Protein AF-A0A969MTX3-F1 (afdb_monomer)

pLDDT: mean 80.76, std 17.51, range [43.47, 98.0]

Solvent-accessible surface area (backbone atoms only — not comparable to full-atom values): 7341 Å² total; per-residue (Å²): 112,72,71,59,55,54,51,53,50,50,50,53,50,49,51,52,52,53,56,56,45,57,65,68,66,58,74,77,79,80,61,97,58,46,64,73,70,50,73,42,80,50,70,53,80,47,76,45,82,46,75,55,91,80,91,77,83,78,83,63,100,61,87,81,85,81,70,52,63,47,81,48,68,52,34,36,43,29,44,38,29,48,30,56,34,85,86,45,43,30,43,33,41,40,37,30,34,43,72,68,62,93,77,74,48,62,80,45,77,52,75,50,78,43,74,64,91,79,132

Radius of gyration: 25.97 Å; Cα contacts (8 Å, |Δi|>4): 157; chains: 1; bounding box: 61×59×61 Å

Foldseek 3Di:
DVVVVVVVVVVVVVVVVVVVVVVVPPPDPPDPKFDDKDKDKDKDKDKDKDADDDDDDPPDPDDDDDDRIDMDMWMKIWTKIWTQIPQRKIKIWIWMATPDDDPDGTPDTDIDIDHHDDD

Nearest PDB structures (foldseek):
  5xll-assembly1_A  TM=4.479E-01  e=7.463E+00  Mycobacterium tuberculosis H37Rv
  6vqv-assembly1_F  TM=2.262E-01  e=9.923E+00  Pseudomonas aeruginosa

Secondary structure (DSSP, 8-state):
-HHHHHHHHHHHHHHHHHHHHHHHTS-----S-----EEEEEEEEEEEEEE--------SSS-----SEEEEEEEEEEEEEEEE-TTS-EEEEEEEEETT-SS--EEEEEEEEEPPPP-

Sequence (119 aa):
MKKILYATTALATAALVAGAAGDAAAQEYKSEAAERINLGISGYFQQWAVGVAQDIKDTGPETIKTNPIDNKQNSEICFIGSTTLDNGLTVGINVQVEANTSSDQIDESFLFLQGPSFW

Structure (mmCIF, N/CA/C/O backbone):
data_AF-A0A969MTX3-F1
#
_entry.id   AF-A0A969MTX3-F1
#
loop_
_atom_site.group_PDB
_atom_site.id
_atom_site.type_symbol
_atom_site.label_atom_id
_atom_site.label_alt_id
_atom_site.label_comp_id
_atom_site.label_asym_id
_atom_site.label_entity_id
_atom_site.label_seq_id
_atom_site.pdbx_PDB_ins_code
_atom_site.Cartn_x
_atom_site.Cartn_y
_atom_site.Cartn_z
_atom_site.occupancy
_atom_site.B_iso_or_equiv
_atom_site.auth_seq_id
_atom_site.auth_comp_id
_atom_site.auth_asym_id
_atom_site.auth_atom_id
_atom_site.pdbx_PDB_model_num
ATOM 1 N N . MET A 1 1 ? 13.442 -43.311 4.621 1.00 51.22 1 MET A N 1
ATOM 2 C CA . MET A 1 1 ? 12.688 -42.205 3.982 1.00 51.22 1 MET A CA 1
ATOM 3 C C . MET A 1 1 ? 11.276 -42.021 4.545 1.00 51.22 1 MET A C 1
ATOM 5 O O . MET A 1 1 ? 10.957 -40.908 4.926 1.00 51.22 1 MET A O 1
ATOM 9 N N . LYS A 1 2 ? 10.456 -43.074 4.715 1.00 46.28 2 LYS A N 1
ATOM 10 C CA . LYS A 1 2 ? 9.088 -42.948 5.281 1.00 46.28 2 LYS A CA 1
ATOM 11 C C . LYS A 1 2 ? 9.034 -42.289 6.675 1.00 46.28 2 LYS A C 1
ATOM 13 O O . LYS A 1 2 ? 8.159 -41.481 6.933 1.00 46.28 2 LYS A O 1
ATOM 18 N N . LYS A 1 3 ? 10.010 -42.576 7.548 1.00 50.78 3 LYS A N 1
ATOM 19 C CA . LYS A 1 3 ? 10.084 -42.015 8.915 1.00 50.78 3 LYS A CA 1
ATOM 20 C C . LYS A 1 3 ? 10.324 -40.497 8.952 1.00 50.78 3 LYS A C 1
ATOM 22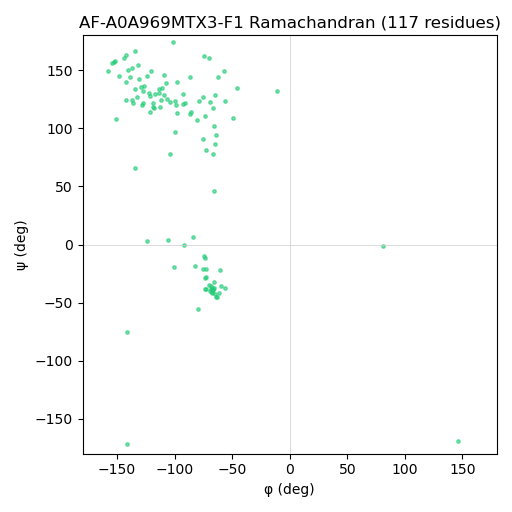 O O . LYS A 1 3 ? 9.814 -39.834 9.841 1.00 50.78 3 LYS A O 1
ATOM 27 N N . ILE A 1 4 ? 11.056 -39.960 7.973 1.00 65.25 4 ILE A N 1
ATOM 28 C CA . ILE A 1 4 ? 11.328 -38.517 7.862 1.00 65.25 4 ILE A CA 1
ATOM 29 C C . ILE A 1 4 ? 10.072 -37.780 7.387 1.00 65.25 4 ILE A C 1
ATOM 31 O O . ILE A 1 4 ? 9.753 -36.727 7.918 1.00 65.25 4 ILE A O 1
ATOM 35 N N . LEU A 1 5 ? 9.311 -38.382 6.466 1.00 54.66 5 LEU A N 1
ATOM 36 C CA . LEU A 1 5 ? 8.065 -37.804 5.958 1.0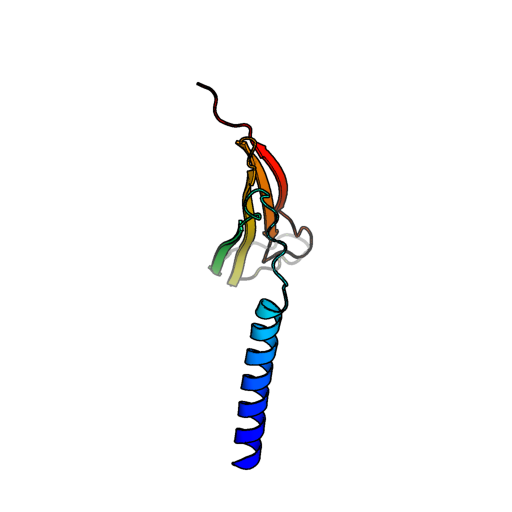0 54.66 5 LEU A CA 1
ATOM 37 C C . LEU A 1 5 ? 6.968 -37.711 7.037 1.00 54.66 5 LEU A C 1
ATOM 39 O O . LEU A 1 5 ? 6.231 -36.730 7.095 1.00 54.66 5 LEU A O 1
ATOM 43 N N . TYR A 1 6 ? 6.873 -38.708 7.925 1.00 66.62 6 TYR A N 1
ATOM 44 C CA . TYR A 1 6 ? 5.930 -38.651 9.049 1.00 66.62 6 TYR A CA 1
ATOM 45 C C . TYR A 1 6 ? 6.342 -37.620 10.106 1.00 66.62 6 TYR A C 1
ATOM 47 O O . TYR A 1 6 ? 5.475 -36.957 10.666 1.00 66.62 6 TYR A O 1
ATOM 55 N N . ALA A 1 7 ? 7.646 -37.441 10.341 1.00 66.31 7 ALA A N 1
ATOM 56 C CA . ALA A 1 7 ? 8.149 -36.445 11.284 1.00 66.31 7 ALA A CA 1
ATOM 57 C C . ALA A 1 7 ? 7.894 -35.006 10.803 1.00 66.31 7 ALA A C 1
ATOM 59 O O . ALA A 1 7 ? 7.471 -34.169 11.596 1.00 66.31 7 ALA A O 1
ATOM 60 N N . THR A 1 8 ? 8.081 -34.720 9.509 1.00 65.88 8 THR A N 1
ATOM 61 C CA . THR A 1 8 ? 7.802 -33.386 8.948 1.00 65.88 8 THR A CA 1
ATOM 62 C C . THR A 1 8 ? 6.310 -33.071 8.920 1.00 65.88 8 THR A C 1
ATOM 64 O O . THR A 1 8 ? 5.920 -31.959 9.265 1.00 65.88 8 THR A O 1
ATOM 67 N N . THR A 1 9 ? 5.469 -34.055 8.586 1.00 68.62 9 THR A N 1
ATOM 68 C CA . THR A 1 9 ? 4.007 -33.884 8.608 1.00 68.62 9 THR A CA 1
ATOM 69 C C . THR A 1 9 ? 3.509 -33.628 10.029 1.00 68.62 9 THR A C 1
ATOM 71 O O . THR A 1 9 ? 2.748 -32.690 10.239 1.00 68.62 9 THR A O 1
ATOM 74 N N . ALA A 1 10 ? 3.997 -34.393 11.014 1.00 66.50 10 ALA A N 1
ATOM 75 C CA . ALA A 1 10 ? 3.633 -34.217 12.419 1.00 66.50 10 ALA A CA 1
ATOM 76 C C . ALA A 1 10 ? 4.035 -32.835 12.956 1.00 66.50 10 ALA A C 1
ATOM 78 O O . ALA A 1 10 ? 3.241 -32.197 13.648 1.00 66.50 10 ALA A O 1
ATOM 79 N N . LEU A 1 11 ? 5.229 -32.350 12.601 1.00 66.38 11 LEU A N 1
ATOM 80 C CA . LEU A 1 11 ? 5.716 -31.036 13.020 1.00 66.38 11 LEU A CA 1
ATOM 81 C C . LEU A 1 11 ? 4.920 -29.893 12.372 1.00 66.38 11 LEU A C 1
ATOM 83 O O . LEU A 1 11 ? 4.594 -28.924 13.052 1.00 66.38 11 LEU A O 1
ATOM 87 N N . ALA A 1 12 ? 4.539 -30.032 11.098 1.00 65.50 12 ALA A N 1
ATOM 88 C CA . ALA A 1 12 ? 3.683 -29.066 10.410 1.00 65.50 12 ALA A CA 1
ATOM 89 C C . ALA A 1 12 ? 2.278 -28.999 11.035 1.00 65.50 12 ALA A C 1
ATOM 91 O O . ALA A 1 12 ? 1.771 -27.907 11.282 1.00 65.50 12 ALA A O 1
ATOM 92 N N . THR A 1 13 ? 1.672 -30.142 11.377 1.00 60.81 13 THR A N 1
ATOM 93 C CA . THR A 1 13 ? 0.390 -30.162 12.106 1.00 60.81 13 THR A CA 1
ATOM 94 C C . THR A 1 13 ? 0.509 -29.635 13.531 1.00 60.81 13 THR A C 1
ATOM 96 O O . THR A 1 13 ? -0.388 -28.935 13.984 1.00 60.81 13 THR A O 1
ATOM 99 N N . ALA A 1 14 ? 1.607 -29.913 14.239 1.00 59.16 14 ALA A N 1
ATOM 100 C CA . ALA A 1 14 ? 1.828 -29.381 15.581 1.00 59.16 14 ALA A CA 1
ATOM 101 C C . ALA A 1 14 ? 2.011 -27.855 15.562 1.00 59.16 14 ALA A C 1
ATOM 103 O O . ALA A 1 14 ? 1.470 -27.174 16.425 1.00 59.16 14 ALA A O 1
ATOM 104 N N . ALA A 1 15 ? 2.701 -27.314 14.552 1.00 59.28 15 ALA A N 1
ATOM 105 C CA . ALA A 1 15 ? 2.825 -25.873 14.344 1.00 59.28 15 ALA A CA 1
ATOM 106 C C . ALA A 1 15 ? 1.480 -25.222 13.979 1.00 59.28 15 ALA A C 1
ATOM 108 O O . ALA A 1 15 ? 1.172 -24.149 14.488 1.00 59.28 15 ALA A O 1
ATOM 109 N N . LEU A 1 16 ? 0.650 -25.885 13.166 1.00 58.09 16 LEU A N 1
ATOM 110 C CA . LEU A 1 16 ? -0.685 -25.393 12.812 1.00 58.09 16 LEU A CA 1
ATOM 111 C C . LEU A 1 16 ? -1.638 -25.395 14.020 1.00 58.09 16 LEU A C 1
ATOM 113 O O . LEU A 1 16 ? -2.370 -24.435 14.230 1.00 58.09 16 LEU A O 1
ATOM 117 N N . VAL A 1 17 ? -1.597 -26.447 14.846 1.00 59.44 17 VAL A N 1
ATOM 118 C CA . VAL A 1 17 ? -2.425 -26.567 16.058 1.00 59.44 17 VAL A CA 1
ATOM 119 C C . VAL A 1 17 ? -1.934 -25.637 17.166 1.00 59.44 17 VAL A C 1
ATOM 121 O O . VAL A 1 17 ? -2.758 -25.043 17.846 1.00 59.44 17 VAL A O 1
ATOM 124 N N . ALA A 1 18 ? -0.622 -25.453 17.337 1.00 57.22 18 ALA A N 1
ATOM 125 C CA . ALA A 1 18 ? -0.081 -24.472 18.279 1.00 57.22 18 ALA A CA 1
ATOM 126 C C . ALA A 1 18 ? -0.353 -23.026 17.825 1.00 57.22 18 ALA A C 1
ATOM 128 O O . ALA A 1 18 ? -0.653 -22.179 18.662 1.00 57.22 18 ALA A O 1
ATOM 129 N N . GLY A 1 19 ? -0.315 -22.762 16.513 1.00 56.81 19 GLY A N 1
ATOM 130 C CA . GLY A 1 19 ? -0.730 -21.486 15.925 1.00 56.81 19 GLY A CA 1
ATOM 131 C C . GLY A 1 19 ? -2.217 -21.200 16.146 1.00 56.81 19 GLY A C 1
ATOM 132 O O . GLY A 1 19 ? -2.558 -20.122 16.612 1.00 56.81 19 GLY A O 1
ATOM 133 N N . ALA A 1 20 ? -3.087 -22.193 15.930 1.00 53.66 20 ALA A N 1
ATOM 134 C CA . ALA A 1 20 ? -4.529 -22.079 16.173 1.00 53.66 20 ALA A CA 1
ATOM 135 C C . ALA A 1 20 ? -4.905 -22.067 17.671 1.00 53.66 20 ALA A C 1
ATOM 137 O O . ALA A 1 20 ? -5.915 -21.490 18.062 1.00 53.66 20 ALA A O 1
ATOM 138 N N . ALA A 1 21 ? -4.101 -22.688 18.540 1.00 49.47 21 ALA A N 1
ATOM 139 C CA . ALA A 1 21 ? -4.275 -22.619 19.992 1.00 49.47 21 ALA A CA 1
ATOM 140 C C . ALA A 1 21 ? -3.812 -21.272 20.576 1.00 49.47 21 ALA A C 1
ATOM 142 O O . ALA A 1 21 ? -4.270 -20.895 21.655 1.00 49.47 21 ALA A O 1
ATOM 143 N N . GLY A 1 22 ? -2.960 -20.531 19.857 1.00 48.69 22 GLY A N 1
ATOM 144 C CA . GLY A 1 22 ? -2.650 -19.132 20.157 1.00 48.69 22 GLY A CA 1
ATOM 145 C C . GLY A 1 22 ? -3.892 -18.238 20.104 1.00 48.69 22 GLY A C 1
ATOM 146 O O . GLY A 1 22 ? -4.049 -17.376 20.966 1.00 48.69 22 GLY A O 1
ATOM 147 N N . ASP A 1 2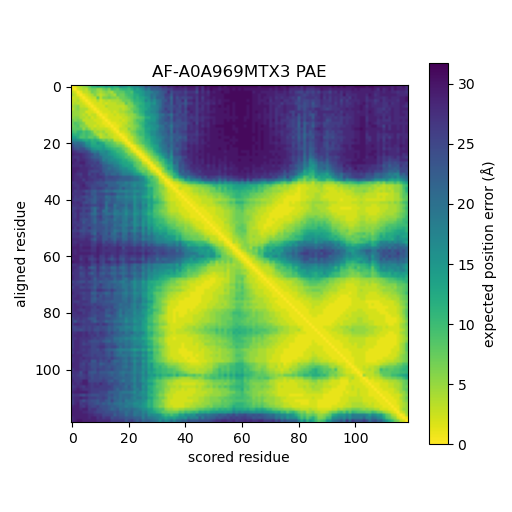3 ? -4.824 -18.523 19.189 1.00 48.19 23 ASP A N 1
ATOM 148 C CA . ASP A 1 23 ? -6.115 -17.828 19.103 1.00 48.19 23 ASP A CA 1
ATOM 149 C C . ASP A 1 23 ? -7.086 -18.243 20.225 1.00 48.19 23 ASP A C 1
ATOM 151 O O . ASP A 1 23 ? -7.906 -17.444 20.671 1.00 48.19 23 ASP A O 1
ATOM 155 N N . ALA A 1 24 ? -6.973 -19.474 20.740 1.00 45.91 24 ALA A N 1
ATOM 156 C CA . ALA A 1 24 ? -7.840 -19.996 21.803 1.00 45.91 24 ALA A CA 1
ATOM 157 C C . ALA A 1 24 ? -7.418 -19.576 23.228 1.00 45.91 24 ALA A C 1
ATOM 159 O O . ALA A 1 24 ? -8.224 -19.659 24.155 1.00 45.91 24 ALA A O 1
ATOM 160 N N . ALA A 1 25 ? -6.172 -19.128 23.423 1.00 48.22 25 ALA A N 1
ATOM 161 C CA . ALA A 1 25 ? -5.660 -18.660 24.717 1.00 48.22 25 ALA A CA 1
ATOM 162 C C . ALA A 1 25 ? -5.818 -17.142 24.935 1.00 48.22 25 ALA A C 1
ATOM 164 O O . ALA A 1 25 ? -5.470 -16.633 26.004 1.00 48.22 25 ALA A O 1
ATOM 165 N N . ALA A 1 26 ? -6.383 -16.415 23.966 1.00 48.88 26 ALA A N 1
ATOM 166 C CA . ALA A 1 26 ? -6.880 -15.064 24.181 1.00 48.88 26 ALA A CA 1
ATOM 167 C C . ALA A 1 26 ? -8.170 -15.148 25.007 1.00 48.88 26 ALA A C 1
ATOM 169 O O . ALA A 1 26 ? -9.279 -15.132 24.480 1.00 48.88 26 ALA A O 1
ATOM 170 N N . GLN A 1 27 ? -8.009 -15.284 26.323 1.00 43.47 27 GLN A N 1
ATOM 171 C CA . GLN A 1 27 ? -9.087 -15.168 27.291 1.00 43.47 27 GLN A CA 1
ATOM 172 C C . GLN A 1 27 ? -9.854 -13.873 26.995 1.00 43.47 27 GLN A C 1
ATOM 174 O O . GLN A 1 27 ? -9.329 -12.767 27.132 1.00 43.47 27 GLN A O 1
ATOM 179 N N . GLU A 1 28 ? -11.069 -14.045 26.484 1.00 51.00 28 GLU A N 1
ATOM 180 C CA . GLU A 1 28 ? -11.924 -12.990 25.969 1.00 51.00 28 GLU A CA 1
ATOM 181 C C . GLU A 1 28 ? -12.284 -12.036 27.115 1.00 51.00 28 GLU A C 1
ATOM 183 O O . GLU A 1 28 ? -13.230 -12.258 27.868 1.00 51.00 28 GLU A O 1
ATOM 188 N N . TYR A 1 29 ? -11.522 -10.952 27.276 1.00 45.59 29 TYR A N 1
ATOM 189 C CA . TYR A 1 29 ? -12.038 -9.755 27.926 1.00 45.59 29 TYR A CA 1
ATOM 190 C C . TYR A 1 29 ? -13.150 -9.224 27.018 1.00 45.59 29 TYR A C 1
ATOM 192 O O . TYR A 1 29 ? -12.905 -8.394 26.139 1.00 45.59 29 TYR A O 1
ATOM 200 N N . LYS A 1 30 ? -14.373 -9.737 27.203 1.00 44.47 30 LYS A N 1
ATOM 201 C CA . LYS A 1 30 ? -15.601 -9.096 26.728 1.00 44.47 30 LYS A CA 1
ATOM 202 C C . LYS A 1 30 ? -15.776 -7.808 27.517 1.00 44.47 30 LYS A C 1
ATOM 204 O O . LYS A 1 30 ? -16.517 -7.738 28.491 1.00 44.47 30 LYS A O 1
ATOM 209 N N . SER A 1 31 ? -15.013 -6.798 27.131 1.00 46.09 31 SER A N 1
ATOM 210 C CA . SER A 1 31 ? -15.444 -5.433 27.342 1.00 46.09 31 SER A CA 1
ATOM 211 C C . SER A 1 31 ? -16.682 -5.243 26.472 1.00 46.09 31 SER A C 1
ATOM 213 O O . SER A 1 31 ? -16.615 -5.515 25.276 1.00 46.09 31 SER A O 1
ATOM 215 N N . GLU A 1 32 ? -17.775 -4.742 27.043 1.00 52.84 32 GLU A N 1
ATOM 216 C CA . GLU A 1 32 ? -18.876 -4.078 26.319 1.00 52.84 32 GLU A CA 1
ATOM 217 C C . GLU A 1 32 ? -18.353 -2.760 25.705 1.00 52.84 32 GLU A C 1
ATOM 219 O O . GLU A 1 32 ? -18.896 -1.686 25.929 1.00 52.84 32 GLU A O 1
ATOM 224 N N . ALA A 1 33 ? -17.184 -2.811 25.069 1.00 58.00 33 ALA A N 1
ATOM 225 C CA . ALA A 1 33 ? -16.621 -1.713 24.316 1.00 58.00 33 ALA A CA 1
ATOM 226 C C . ALA A 1 33 ? -16.955 -1.971 22.858 1.00 58.00 33 ALA A C 1
ATOM 228 O O . ALA A 1 33 ? -16.854 -3.114 22.404 1.00 58.00 33 ALA A O 1
ATOM 229 N N . ALA A 1 34 ? -17.306 -0.892 22.170 1.00 63.44 34 ALA A N 1
ATOM 230 C CA . ALA A 1 34 ? -17.222 -0.708 20.735 1.00 63.44 34 ALA A CA 1
ATOM 231 C C . ALA A 1 34 ? -16.421 -1.789 19.999 1.00 63.44 34 ALA A C 1
ATOM 233 O O . ALA A 1 34 ? -15.285 -2.111 20.372 1.00 63.44 34 ALA A O 1
ATOM 234 N N . GLU A 1 35 ? -17.007 -2.295 18.916 1.00 78.88 35 GLU A N 1
ATOM 235 C CA . GLU A 1 35 ? -16.391 -3.297 18.054 1.00 78.88 35 GLU A CA 1
ATOM 236 C C . GLU A 1 35 ? -14.930 -2.930 17.750 1.00 78.88 35 GLU A C 1
ATOM 238 O O . GLU A 1 35 ? -14.594 -1.771 17.482 1.00 78.88 35 GLU A O 1
ATOM 243 N N . ARG A 1 36 ? -14.023 -3.910 17.842 1.00 84.56 36 ARG A N 1
ATOM 244 C CA . ARG A 1 36 ? -12.604 -3.678 17.541 1.00 84.56 36 ARG A CA 1
ATOM 245 C C . ARG A 1 36 ? -12.472 -3.143 16.117 1.00 84.56 36 ARG A C 1
ATOM 247 O O . ARG A 1 36 ? -13.246 -3.518 15.242 1.00 84.56 36 ARG A O 1
ATOM 254 N N . ILE A 1 37 ? -11.459 -2.310 15.871 1.00 88.69 37 ILE A N 1
ATOM 255 C CA . ILE A 1 37 ? -11.174 -1.857 14.508 1.00 88.69 37 ILE A CA 1
ATOM 256 C C . ILE A 1 37 ? -10.960 -3.060 13.589 1.00 88.69 37 ILE A C 1
ATOM 258 O O . ILE A 1 37 ? -10.107 -3.910 13.850 1.00 88.69 37 ILE A O 1
ATOM 262 N N . ASN A 1 38 ? -11.756 -3.132 12.524 1.00 89.81 38 ASN A N 1
ATOM 263 C CA . ASN A 1 38 ? -11.545 -4.105 11.469 1.00 89.81 38 ASN A CA 1
ATOM 264 C C . ASN A 1 38 ? -10.544 -3.507 10.479 1.00 89.81 38 ASN A C 1
ATOM 266 O O . ASN A 1 38 ? -10.822 -2.477 9.861 1.00 89.81 38 ASN A O 1
ATOM 270 N N . LEU A 1 39 ? -9.361 -4.114 10.393 1.00 94.44 39 LEU A N 1
ATOM 271 C CA . LEU A 1 39 ? -8.298 -3.682 9.496 1.00 94.44 39 LEU A CA 1
ATOM 272 C C . LEU A 1 39 ? -8.329 -4.530 8.224 1.00 94.44 39 LEU A C 1
ATOM 274 O O . LEU A 1 39 ? -8.036 -5.726 8.254 1.00 94.44 39 LEU A O 1
ATOM 278 N N . GLY A 1 40 ? -8.654 -3.893 7.106 1.00 95.00 40 GLY A N 1
ATOM 279 C CA . GLY A 1 40 ? -8.538 -4.470 5.778 1.00 95.00 40 GLY A CA 1
ATOM 280 C C . GLY A 1 40 ? -7.138 -4.272 5.203 1.00 95.00 40 GLY A C 1
ATOM 281 O O . GLY A 1 40 ? -6.511 -3.230 5.394 1.00 95.00 40 GLY A O 1
ATOM 282 N N . ILE A 1 41 ? -6.675 -5.275 4.459 1.00 96.81 41 ILE A N 1
ATOM 283 C CA . ILE A 1 41 ? -5.494 -5.176 3.599 1.00 96.81 41 ILE A CA 1
ATOM 284 C C . ILE A 1 41 ? -5.993 -5.125 2.155 1.00 96.81 41 ILE A C 1
ATOM 286 O O . ILE A 1 41 ? -6.745 -6.000 1.722 1.00 96.81 41 ILE A O 1
ATOM 290 N N . SER A 1 42 ? -5.591 -4.095 1.421 1.00 94.88 42 SER A N 1
ATOM 291 C CA . SER A 1 42 ? -5.926 -3.887 0.009 1.00 94.88 42 SER A CA 1
ATOM 292 C C . SER A 1 42 ? -4.722 -3.308 -0.740 1.00 94.88 42 SER A C 1
ATOM 294 O O . SER A 1 42 ? -3.621 -3.298 -0.195 1.00 94.88 42 SER A O 1
ATOM 296 N N . GLY A 1 43 ? -4.897 -2.891 -1.993 1.00 95.88 43 GLY A N 1
ATOM 297 C CA . GLY A 1 43 ? -3.823 -2.304 -2.790 1.00 95.88 43 GLY A CA 1
ATOM 298 C C . GLY A 1 43 ? -3.922 -2.636 -4.272 1.00 95.88 43 GLY A C 1
ATOM 299 O O . GLY A 1 43 ? -4.928 -3.182 -4.738 1.00 95.88 43 GLY A O 1
ATOM 300 N N . TYR A 1 44 ? -2.860 -2.329 -5.011 1.00 96.62 44 TYR A N 1
ATOM 301 C CA . TYR A 1 44 ? -2.746 -2.648 -6.432 1.00 96.62 44 TYR A CA 1
ATOM 302 C C . TYR A 1 44 ? -1.320 -3.031 -6.822 1.00 96.62 44 TYR A C 1
ATOM 304 O O . TYR A 1 44 ? -0.344 -2.709 -6.150 1.00 96.62 44 TYR A O 1
ATOM 312 N N . PHE A 1 45 ? -1.209 -3.711 -7.960 1.00 96.69 45 PHE A N 1
ATOM 313 C CA . PHE A 1 45 ? 0.058 -3.992 -8.616 1.00 96.69 45 PHE A CA 1
ATOM 314 C C . PHE A 1 45 ? -0.102 -3.769 -10.114 1.00 96.69 45 PHE A C 1
ATOM 316 O O . PHE A 1 45 ? -0.975 -4.364 -10.753 1.00 96.69 45 PHE A O 1
ATOM 323 N N . GLN A 1 46 ? 0.742 -2.914 -10.676 1.00 96.44 46 GLN A N 1
ATOM 324 C CA . GLN A 1 46 ? 0.799 -2.641 -12.102 1.00 96.44 46 GLN A CA 1
ATOM 325 C C . GLN A 1 46 ? 2.226 -2.839 -12.599 1.00 96.44 46 GLN A C 1
ATOM 327 O O . GLN A 1 46 ? 3.187 -2.403 -11.969 1.00 96.44 46 GLN A O 1
ATOM 332 N N . GLN A 1 47 ? 2.357 -3.489 -13.752 1.00 96.06 47 GLN A N 1
ATOM 333 C CA . GLN A 1 47 ? 3.646 -3.760 -14.370 1.00 96.06 47 GLN A CA 1
ATOM 334 C C . GLN A 1 47 ? 3.557 -3.617 -15.886 1.00 96.06 47 GLN A C 1
ATOM 336 O O . GLN A 1 47 ? 2.602 -4.080 -16.513 1.00 96.06 47 GLN A O 1
ATOM 341 N N . TRP A 1 48 ? 4.591 -3.024 -16.476 1.00 96.06 48 TRP A N 1
ATOM 342 C CA . TRP A 1 48 ? 4.717 -2.828 -17.913 1.00 96.06 48 TRP A CA 1
ATOM 343 C C . TRP A 1 48 ? 6.113 -3.210 -18.389 1.00 96.06 48 TRP A C 1
ATOM 345 O O . TRP A 1 48 ? 7.122 -2.783 -17.830 1.00 96.06 48 TRP A O 1
ATOM 355 N N . ALA A 1 49 ? 6.164 -3.972 -19.477 1.00 95.62 49 ALA A N 1
ATOM 356 C CA . ALA A 1 49 ? 7.367 -4.110 -20.280 1.00 95.62 49 ALA A CA 1
ATOM 357 C C . ALA A 1 49 ? 7.331 -3.043 -21.377 1.00 95.62 49 ALA A C 1
ATOM 359 O O . ALA A 1 49 ? 6.385 -2.984 -22.164 1.00 95.62 49 ALA A O 1
ATOM 360 N N . VAL A 1 50 ? 8.349 -2.192 -21.415 1.00 94.62 50 VAL A N 1
ATOM 361 C CA . VAL A 1 50 ? 8.456 -1.086 -22.366 1.00 94.62 50 VAL A CA 1
ATOM 362 C C . VAL A 1 50 ? 9.561 -1.413 -23.356 1.00 94.62 50 VAL A C 1
ATOM 364 O O . VAL A 1 50 ? 10.669 -1.745 -22.950 1.00 94.62 50 VAL A O 1
ATOM 367 N N . GLY A 1 51 ? 9.261 -1.317 -24.649 1.00 93.62 51 GLY A N 1
ATOM 368 C CA . GLY A 1 51 ? 10.247 -1.414 -25.719 1.00 93.62 51 GLY A CA 1
ATOM 369 C C . GLY A 1 51 ? 10.325 -0.106 -26.492 1.00 93.62 51 GLY A C 1
ATOM 370 O O . GLY A 1 51 ? 9.290 0.417 -26.906 1.00 93.62 51 GLY A O 1
ATOM 371 N N . VAL A 1 52 ? 11.532 0.425 -26.689 1.00 89.25 52 VAL A N 1
ATOM 372 C CA . VAL A 1 52 ? 11.749 1.698 -27.390 1.00 89.25 52 VAL A CA 1
ATOM 373 C C . VAL A 1 52 ? 12.866 1.551 -28.418 1.00 89.25 52 VAL A C 1
ATOM 375 O O . VAL A 1 52 ? 13.984 1.158 -28.092 1.00 89.25 52 VAL A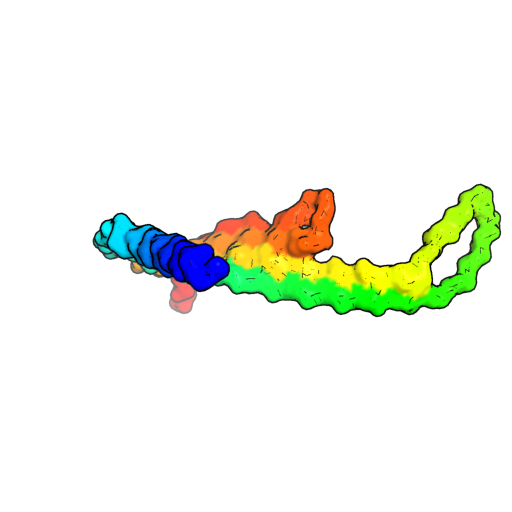 O 1
ATOM 378 N N . ALA A 1 53 ? 12.571 1.927 -29.662 1.00 89.19 53 ALA A N 1
ATOM 379 C CA . ALA A 1 53 ? 13.576 2.188 -30.684 1.00 89.19 53 ALA A CA 1
ATOM 380 C C . ALA A 1 53 ? 13.787 3.702 -30.765 1.00 89.19 53 ALA A C 1
ATOM 382 O O . ALA A 1 53 ? 12.840 4.448 -31.009 1.00 89.19 53 ALA A O 1
ATOM 383 N N . GLN A 1 54 ? 15.014 4.152 -30.522 1.00 84.00 54 GLN A N 1
ATOM 384 C CA . GLN A 1 54 ? 15.350 5.569 -30.438 1.00 84.00 54 GLN A CA 1
ATOM 385 C C . GLN A 1 54 ? 16.515 5.900 -31.368 1.00 84.00 54 GLN A C 1
ATOM 387 O O . GLN A 1 54 ? 17.523 5.198 -31.374 1.00 84.00 54 GLN A O 1
ATOM 392 N N . ASP A 1 55 ? 16.355 6.967 -32.149 1.00 85.12 55 ASP A N 1
ATOM 393 C CA . ASP A 1 55 ? 17.387 7.528 -33.025 1.00 85.12 55 ASP A CA 1
ATOM 394 C C . ASP A 1 55 ? 17.945 8.795 -32.366 1.00 85.12 55 ASP A C 1
ATOM 396 O O . ASP A 1 55 ? 17.525 9.919 -32.648 1.00 85.12 55 ASP A O 1
ATOM 400 N N . ILE A 1 56 ? 18.819 8.595 -31.376 1.00 80.88 56 ILE A N 1
ATOM 401 C CA . ILE A 1 56 ? 19.453 9.689 -30.639 1.00 80.88 56 ILE A CA 1
ATOM 402 C C . ILE A 1 56 ? 20.779 10.033 -31.310 1.00 80.88 56 ILE A C 1
ATOM 404 O O . ILE A 1 56 ? 21.686 9.205 -31.387 1.00 80.88 56 ILE A O 1
ATOM 408 N N . LYS A 1 57 ? 20.910 11.290 -31.746 1.00 77.62 57 LYS A N 1
ATOM 409 C CA . LYS A 1 57 ? 22.188 11.834 -32.207 1.00 77.62 57 LYS A CA 1
ATOM 410 C C . LYS A 1 57 ? 23.023 12.242 -31.003 1.00 77.62 57 LYS A C 1
ATOM 412 O O . LYS A 1 57 ? 22.742 13.247 -30.358 1.00 77.62 57 LYS A O 1
ATOM 417 N N . ASP A 1 58 ? 24.051 11.457 -30.726 1.00 78.12 58 ASP A N 1
ATOM 418 C CA . ASP A 1 58 ? 25.031 11.762 -29.694 1.00 78.12 58 ASP A CA 1
ATOM 419 C C . ASP A 1 58 ? 25.979 12.869 -30.187 1.00 78.12 58 ASP A C 1
ATOM 421 O O . ASP A 1 58 ? 26.948 12.618 -30.903 1.00 78.12 58 ASP A O 1
ATOM 425 N N . THR A 1 59 ? 25.620 14.128 -29.918 1.00 77.69 59 THR A N 1
ATOM 426 C CA . THR A 1 59 ? 26.375 15.314 -30.365 1.00 77.69 59 THR A CA 1
ATOM 427 C C . THR A 1 59 ? 27.164 15.990 -29.241 1.00 77.69 59 THR A C 1
ATOM 429 O O . THR A 1 59 ? 27.738 17.057 -29.461 1.00 77.69 59 THR A O 1
ATOM 432 N N . GLY A 1 60 ? 27.159 15.419 -28.034 1.00 79.69 60 GLY A N 1
ATOM 433 C CA . GLY A 1 60 ? 27.873 15.933 -26.864 1.00 79.69 60 GLY A CA 1
ATOM 434 C C . GLY A 1 60 ? 29.181 15.181 -26.586 1.00 79.69 60 GLY A C 1
ATOM 435 O O . GLY A 1 60 ? 29.481 14.190 -27.244 1.00 79.69 60 GLY A O 1
ATOM 436 N N . PRO A 1 61 ? 29.983 15.635 -25.606 1.00 76.88 61 PRO A N 1
ATOM 437 C CA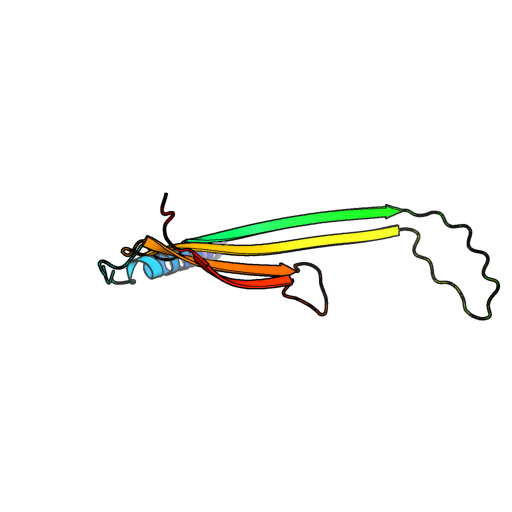 . PRO A 1 61 ? 31.181 14.913 -25.172 1.00 76.88 61 PRO A CA 1
ATOM 438 C C . PRO A 1 61 ? 30.872 13.655 -24.338 1.00 76.88 61 PRO A C 1
ATOM 440 O O . PRO A 1 61 ? 31.781 12.871 -24.077 1.00 76.88 61 PRO A O 1
ATOM 443 N N . GLU A 1 62 ? 29.624 13.462 -23.900 1.00 81.62 62 GLU A N 1
ATOM 444 C CA . GLU A 1 62 ? 29.201 12.326 -23.078 1.00 81.62 62 GLU A CA 1
ATOM 445 C C . GLU A 1 62 ? 28.287 11.378 -23.851 1.00 81.62 62 GLU A C 1
ATOM 447 O O . GLU A 1 62 ? 27.317 11.817 -24.458 1.00 81.62 62 GLU A O 1
ATOM 452 N N . THR A 1 63 ? 28.548 10.072 -23.747 1.00 79.94 63 THR A N 1
ATOM 453 C CA . THR A 1 63 ? 27.706 9.044 -24.363 1.00 79.94 63 THR A CA 1
ATOM 454 C C . THR A 1 63 ? 26.344 8.940 -23.688 1.00 79.94 63 THR A C 1
ATOM 456 O O . THR A 1 63 ? 26.249 8.605 -22.502 1.00 79.94 63 THR A O 1
ATOM 459 N N . ILE A 1 64 ? 25.275 9.112 -24.467 1.00 82.56 64 ILE A N 1
ATOM 460 C CA . ILE A 1 64 ? 23.904 8.885 -23.998 1.00 82.56 64 ILE A CA 1
ATOM 461 C C . ILE A 1 64 ? 23.657 7.376 -23.880 1.00 82.56 64 ILE A C 1
ATOM 463 O O . ILE A 1 64 ? 23.564 6.653 -24.873 1.00 82.56 64 ILE A O 1
ATOM 467 N N . LYS A 1 65 ? 23.529 6.885 -22.644 1.00 81.88 65 LYS A N 1
ATOM 468 C CA . LYS A 1 65 ? 23.146 5.494 -22.379 1.00 81.88 65 LYS A CA 1
ATOM 469 C C . LYS A 1 65 ? 21.643 5.335 -22.543 1.00 81.88 65 LYS A C 1
ATOM 471 O O . LYS A 1 65 ? 20.865 5.995 -21.862 1.00 81.88 65 LYS A O 1
ATOM 476 N N . THR A 1 66 ? 21.250 4.415 -23.410 1.00 84.25 66 THR A N 1
ATOM 477 C CA . THR A 1 66 ? 19.851 4.087 -23.664 1.00 84.25 66 THR A CA 1
ATOM 478 C C . THR A 1 66 ? 19.596 2.621 -23.350 1.00 84.25 66 THR A C 1
ATOM 480 O O . THR A 1 66 ? 20.498 1.792 -23.480 1.00 84.25 66 THR A O 1
ATOM 483 N N . ASN A 1 67 ? 18.378 2.298 -22.913 1.00 86.75 67 ASN A N 1
ATOM 484 C CA . ASN A 1 67 ? 17.959 0.917 -22.707 1.00 86.75 67 ASN A CA 1
ATOM 485 C C . ASN A 1 67 ? 16.777 0.623 -23.644 1.00 86.75 67 ASN A C 1
ATOM 487 O O . ASN A 1 67 ? 15.751 1.298 -23.536 1.00 86.75 67 ASN A O 1
ATOM 491 N N . PRO A 1 68 ? 16.906 -0.318 -24.598 1.00 88.81 68 PRO A N 1
ATOM 492 C CA . PRO A 1 68 ? 15.853 -0.588 -25.576 1.00 88.81 68 PRO A CA 1
ATOM 493 C C . PRO A 1 68 ? 14.653 -1.310 -24.963 1.00 88.81 68 PRO A C 1
ATOM 495 O O . PRO A 1 68 ? 13.567 -1.261 -25.534 1.00 88.81 68 PRO A O 1
ATOM 498 N N . ILE A 1 69 ? 14.848 -1.974 -23.821 1.00 93.00 69 ILE A N 1
ATOM 499 C CA . ILE A 1 69 ? 13.811 -2.655 -23.053 1.00 93.00 69 ILE A CA 1
ATOM 500 C C . ILE A 1 69 ? 13.901 -2.183 -21.606 1.00 93.00 69 ILE A C 1
ATOM 502 O O . ILE A 1 69 ? 14.993 -2.122 -21.041 1.00 93.00 69 ILE A O 1
ATOM 506 N N . ASP A 1 70 ? 12.757 -1.883 -21.008 1.00 92.62 70 ASP A N 1
ATOM 507 C CA . ASP A 1 70 ? 12.650 -1.493 -19.609 1.00 92.62 70 ASP A CA 1
ATOM 508 C C . ASP A 1 70 ? 11.462 -2.191 -18.937 1.00 92.62 70 ASP A C 1
ATOM 510 O O . ASP A 1 70 ? 10.473 -2.537 -19.591 1.00 92.62 70 ASP A O 1
ATOM 514 N N . ASN A 1 71 ? 11.557 -2.403 -17.628 1.00 92.94 71 ASN A N 1
ATOM 515 C CA . ASN A 1 71 ? 10.457 -2.900 -16.814 1.00 92.94 71 ASN A CA 1
ATOM 516 C C . ASN A 1 71 ? 10.033 -1.793 -15.854 1.00 92.94 71 ASN A C 1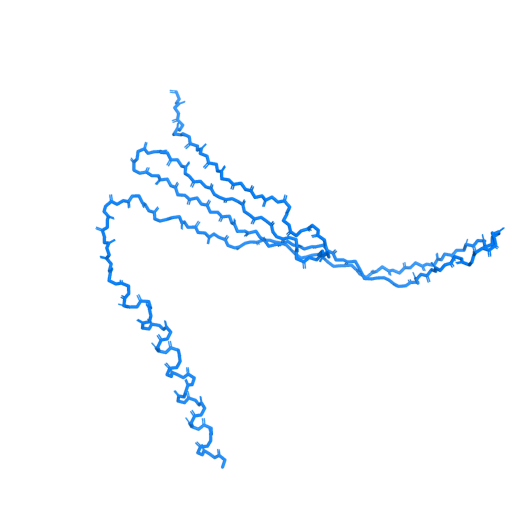
ATOM 518 O O . ASN A 1 71 ? 10.822 -1.327 -15.033 1.00 92.94 71 ASN A O 1
ATOM 522 N N . LYS A 1 72 ? 8.784 -1.354 -15.982 1.00 93.12 72 LYS A N 1
ATOM 523 C CA . LYS A 1 72 ? 8.181 -0.361 -15.099 1.00 93.12 72 LYS A CA 1
ATOM 524 C C . LYS A 1 72 ? 7.180 -1.054 -14.195 1.00 93.12 72 LYS A C 1
ATOM 526 O O . LYS A 1 72 ? 6.420 -1.900 -14.658 1.00 93.12 72 LYS A O 1
ATOM 531 N N . GLN A 1 73 ? 7.167 -0.667 -12.932 1.00 93.88 73 GLN A N 1
ATOM 532 C CA . GLN A 1 73 ? 6.245 -1.186 -11.937 1.00 93.88 73 GLN A CA 1
ATOM 533 C C . GLN A 1 73 ? 5.756 -0.039 -11.060 1.00 93.88 73 GLN A C 1
ATOM 535 O O . GLN A 1 73 ? 6.510 0.901 -10.802 1.00 93.88 73 GLN A O 1
ATOM 540 N N . ASN A 1 74 ? 4.491 -0.116 -10.666 1.00 93.81 74 ASN A N 1
ATOM 541 C CA . ASN A 1 74 ? 3.889 0.748 -9.666 1.00 93.81 74 ASN A CA 1
ATOM 542 C C . ASN A 1 74 ? 2.935 -0.102 -8.830 1.00 93.81 74 ASN A C 1
ATOM 544 O O . ASN A 1 74 ? 2.072 -0.791 -9.385 1.00 93.81 74 ASN A O 1
ATOM 548 N N . SER A 1 75 ? 3.110 -0.113 -7.518 1.00 95.81 75 SER A N 1
ATOM 549 C CA . SER A 1 75 ? 2.348 -1.008 -6.656 1.00 95.81 75 SER A CA 1
ATOM 550 C C . SER A 1 75 ? 2.295 -0.497 -5.237 1.00 95.81 75 SER A C 1
ATOM 552 O O . SER A 1 75 ? 3.285 0.043 -4.751 1.00 95.81 75 SER A O 1
ATOM 554 N N . GLU A 1 76 ? 1.206 -0.809 -4.553 1.00 97.12 76 GLU A N 1
ATOM 555 C CA . GLU A 1 76 ? 0.907 -0.268 -3.238 1.00 97.12 76 GLU A CA 1
ATOM 556 C C . GLU A 1 76 ? 0.136 -1.282 -2.394 1.00 97.12 76 GLU A C 1
ATOM 558 O O . GLU A 1 76 ? -0.672 -2.055 -2.920 1.00 97.12 76 GLU A O 1
ATOM 563 N N . ILE A 1 77 ? 0.403 -1.293 -1.087 1.00 97.50 77 ILE A N 1
ATOM 564 C CA . ILE A 1 77 ? -0.313 -2.091 -0.087 1.00 97.50 77 ILE A CA 1
ATOM 565 C C . ILE A 1 77 ? -0.946 -1.134 0.919 1.00 97.50 77 ILE A C 1
ATOM 567 O O . ILE A 1 77 ? -0.243 -0.391 1.599 1.00 97.50 77 ILE A O 1
ATOM 571 N N . CYS A 1 78 ? -2.263 -1.200 1.067 1.00 97.94 78 CYS A N 1
ATOM 572 C CA . CYS A 1 78 ? -3.035 -0.290 1.905 1.00 97.94 78 CYS A CA 1
ATOM 573 C C . CYS A 1 78 ? -3.607 -1.038 3.117 1.00 97.94 78 CYS A C 1
ATOM 575 O O . CYS A 1 78 ? -4.352 -2.012 2.966 1.00 97.94 78 CYS A O 1
ATOM 577 N N . PHE A 1 79 ? -3.304 -0.548 4.316 1.00 97.50 79 PHE A N 1
ATOM 578 C CA . PHE A 1 79 ? -3.878 -0.966 5.592 1.00 97.50 79 PHE A CA 1
ATOM 579 C C . PHE A 1 79 ? -4.951 0.046 5.990 1.00 97.50 79 PHE A C 1
ATOM 581 O O . PHE A 1 79 ? -4.652 1.112 6.535 1.00 97.50 79 PHE A O 1
ATOM 588 N N . ILE A 1 80 ? -6.205 -0.277 5.688 1.00 97.12 80 ILE A N 1
ATOM 589 C CA . ILE A 1 80 ? -7.335 0.637 5.867 1.00 97.12 80 ILE A CA 1
ATOM 590 C C . ILE A 1 80 ? -8.338 -0.014 6.800 1.00 97.12 80 ILE A C 1
ATOM 592 O O . ILE A 1 80 ? -8.762 -1.149 6.585 1.00 97.12 80 ILE A O 1
ATOM 596 N N . GLY A 1 81 ? -8.732 0.704 7.842 1.00 96.06 81 GLY A N 1
ATOM 597 C CA . GLY A 1 81 ? -9.690 0.189 8.804 1.00 96.06 81 GLY A CA 1
ATOM 598 C C . GLY A 1 81 ? -10.457 1.290 9.502 1.00 96.06 81 GLY A C 1
ATOM 599 O O . GLY A 1 81 ? -9.997 2.424 9.617 1.00 96.06 81 GLY A O 1
ATOM 600 N N . SER A 1 82 ? -11.632 0.940 10.004 1.00 95.44 82 SER A N 1
ATOM 601 C CA . SER A 1 82 ? -12.429 1.823 10.846 1.00 95.44 82 SER A CA 1
ATOM 602 C C . SER A 1 82 ? -13.316 1.023 11.785 1.00 95.44 82 SER A C 1
ATOM 604 O O . SER A 1 82 ? -13.653 -0.127 11.505 1.00 95.44 82 SER A O 1
ATOM 606 N N . THR A 1 83 ? -13.710 1.646 12.887 1.00 93.88 83 THR A N 1
ATOM 607 C CA . THR A 1 83 ? -14.803 1.176 13.741 1.00 93.88 83 THR A CA 1
ATOM 608 C C . THR A 1 83 ? -15.630 2.358 14.223 1.00 93.88 83 THR A C 1
ATOM 610 O O . THR A 1 83 ? -15.113 3.469 14.381 1.00 93.88 83 THR A O 1
ATOM 613 N N . THR A 1 84 ? -16.916 2.119 14.452 1.00 92.19 84 THR A N 1
ATOM 614 C CA . THR A 1 84 ? -17.816 3.077 15.086 1.00 92.19 84 THR A CA 1
ATOM 615 C C . THR A 1 84 ? -17.982 2.698 16.548 1.00 92.19 84 THR A C 1
ATOM 617 O O . THR A 1 84 ? -18.377 1.582 16.875 1.00 92.19 84 THR A O 1
ATOM 620 N N . LEU A 1 85 ? -17.664 3.644 17.427 1.00 90.88 85 LEU A N 1
ATOM 621 C CA . LEU A 1 85 ? -17.794 3.482 18.864 1.00 90.88 85 LEU A CA 1
ATOM 622 C C . LEU A 1 85 ? -19.259 3.563 19.304 1.00 90.88 85 LEU A C 1
ATOM 624 O O . LEU A 1 85 ? -20.092 4.141 18.609 1.00 90.88 85 LEU A O 1
ATOM 628 N N . ASP A 1 86 ? -19.560 3.075 20.507 1.00 88.19 86 ASP A N 1
ATOM 629 C CA . ASP A 1 86 ? -20.930 3.053 21.046 1.00 88.19 86 ASP A CA 1
ATOM 630 C C . ASP A 1 86 ? -21.550 4.457 21.178 1.00 88.19 86 ASP A C 1
ATOM 632 O O . ASP A 1 86 ? -22.768 4.617 21.182 1.00 88.19 86 ASP A O 1
ATOM 636 N N . ASN A 1 87 ? -20.714 5.502 21.249 1.00 88.00 87 ASN A N 1
ATOM 637 C CA . ASN A 1 87 ? -21.142 6.904 21.254 1.00 88.00 87 ASN A CA 1
ATOM 638 C C . ASN A 1 87 ? -21.387 7.490 19.845 1.00 88.00 87 ASN A C 1
ATOM 640 O O . ASN A 1 87 ? -21.610 8.695 19.716 1.00 88.00 87 ASN A O 1
ATOM 644 N N . GLY A 1 88 ? -21.316 6.671 18.793 1.00 90.00 88 GLY A N 1
ATOM 645 C CA . GLY A 1 88 ? -21.519 7.059 17.396 1.00 90.00 88 GLY A CA 1
ATOM 646 C C . GLY A 1 88 ? -20.310 7.711 16.718 1.00 90.00 88 GLY A C 1
ATOM 647 O O . GLY A 1 88 ? -20.387 8.040 15.534 1.00 90.00 88 GLY A O 1
ATOM 648 N N . LEU A 1 89 ? -19.191 7.905 17.425 1.00 91.94 89 LEU A N 1
ATOM 649 C CA . LEU A 1 89 ? -17.955 8.409 16.828 1.00 91.94 89 LEU A CA 1
ATOM 650 C C . LEU A 1 89 ? -17.275 7.300 16.023 1.00 91.94 89 LEU A C 1
ATOM 652 O O . LEU A 1 89 ? -16.978 6.237 16.558 1.00 91.94 89 LEU A O 1
ATOM 656 N N . THR A 1 90 ? -16.965 7.562 14.758 1.00 93.56 90 THR A N 1
ATOM 657 C CA . THR A 1 90 ? -16.147 6.661 13.941 1.00 93.56 90 THR A CA 1
ATOM 658 C C . THR A 1 90 ? -14.683 7.054 14.033 1.00 93.56 90 THR A C 1
ATOM 660 O O . THR A 1 90 ? -14.335 8.217 13.828 1.00 93.56 90 THR A O 1
ATOM 663 N N . VAL A 1 91 ? -13.834 6.073 14.329 1.00 94.81 91 VAL A N 1
ATOM 664 C CA . VAL A 1 91 ? -12.375 6.200 14.327 1.00 94.81 91 VAL A CA 1
ATOM 665 C C . VAL A 1 91 ? -11.837 5.321 13.210 1.00 94.81 91 VAL A C 1
ATOM 667 O O . VAL A 1 91 ? -12.204 4.147 13.122 1.00 94.81 91 VAL A O 1
ATOM 670 N N . GLY A 1 92 ? -10.965 5.863 12.367 1.00 96.00 92 GLY A N 1
ATOM 671 C CA . GLY A 1 92 ? -10.348 5.086 11.299 1.00 96.00 92 GLY A CA 1
ATOM 672 C C . GLY A 1 92 ? -8.891 5.428 11.051 1.00 96.00 92 GLY A C 1
ATOM 673 O O . GLY A 1 92 ? -8.385 6.455 11.498 1.00 96.00 92 GLY A O 1
ATOM 674 N N . ILE A 1 93 ? -8.227 4.517 10.353 1.00 97.38 93 ILE A N 1
ATOM 675 C CA . ILE A 1 93 ? -6.813 4.550 10.001 1.00 97.38 93 ILE A CA 1
ATOM 676 C C . ILE A 1 93 ? -6.662 4.269 8.508 1.00 97.38 93 ILE A C 1
ATOM 678 O O . ILE A 1 93 ? -7.374 3.426 7.953 1.00 97.38 93 ILE A O 1
ATOM 682 N N . ASN A 1 94 ? -5.718 4.955 7.876 1.00 97.69 94 ASN A N 1
ATOM 683 C CA . ASN A 1 94 ? -5.225 4.618 6.552 1.00 97.69 94 ASN A CA 1
ATOM 684 C C . ASN A 1 94 ? -3.699 4.727 6.565 1.00 97.69 94 ASN A C 1
ATOM 686 O O . ASN A 1 94 ? -3.160 5.783 6.901 1.00 97.69 94 ASN A O 1
ATOM 690 N N . VAL A 1 95 ? -3.030 3.626 6.238 1.00 98.00 95 VAL A N 1
ATOM 691 C CA . VAL A 1 95 ? -1.596 3.599 5.958 1.00 98.00 95 VAL A CA 1
ATOM 692 C C . VAL A 1 95 ? -1.394 2.921 4.614 1.00 98.00 95 VAL A C 1
ATOM 694 O O . VAL A 1 95 ? -1.771 1.757 4.467 1.00 98.00 95 VAL A O 1
ATOM 697 N N . GLN A 1 96 ? -0.774 3.610 3.665 1.00 98.00 96 GLN A N 1
ATOM 698 C CA . GLN A 1 96 ? -0.435 3.045 2.367 1.00 98.00 96 GLN A CA 1
ATOM 699 C C . GLN A 1 96 ? 1.079 2.950 2.196 1.00 98.00 96 GLN A C 1
ATOM 701 O O . GLN A 1 96 ? 1.836 3.846 2.572 1.00 98.00 96 GLN A O 1
ATOM 706 N N . VAL A 1 97 ? 1.523 1.794 1.714 1.00 97.31 97 VAL A N 1
ATOM 707 C CA . VAL A 1 97 ? 2.929 1.415 1.617 1.00 97.31 97 VAL A CA 1
ATOM 708 C C . VAL A 1 97 ? 3.273 1.183 0.158 1.00 97.31 97 VAL A C 1
ATOM 710 O O . VAL A 1 97 ? 2.763 0.253 -0.470 1.00 97.31 97 VAL A O 1
ATOM 713 N N . GLU A 1 98 ? 4.208 1.978 -0.337 1.00 96.38 98 GLU A N 1
ATOM 714 C CA . GLU A 1 98 ? 4.758 1.898 -1.686 1.00 96.38 98 GLU A CA 1
ATOM 715 C C . GLU A 1 98 ? 5.530 0.586 -1.879 1.00 96.38 98 GLU A C 1
ATOM 717 O O . GLU A 1 98 ? 6.666 0.425 -1.435 1.00 96.38 98 GLU A O 1
ATOM 722 N N . ALA A 1 99 ? 4.950 -0.405 -2.547 1.00 93.75 99 ALA A N 1
ATOM 723 C CA . ALA A 1 99 ? 5.571 -1.726 -2.661 1.00 93.75 99 ALA A CA 1
ATOM 724 C C . ALA A 1 99 ? 6.764 -1.760 -3.644 1.00 93.75 99 ALA A C 1
ATOM 726 O O . ALA A 1 99 ? 7.522 -2.736 -3.666 1.00 93.75 99 ALA A O 1
ATOM 727 N N . ASN A 1 100 ? 6.986 -0.697 -4.429 1.00 91.50 100 ASN A N 1
ATOM 728 C CA . ASN A 1 100 ? 8.097 -0.587 -5.380 1.00 91.50 100 ASN A CA 1
ATOM 729 C C . ASN A 1 100 ? 8.818 0.775 -5.325 1.00 91.50 100 ASN A C 1
ATOM 731 O O . ASN A 1 100 ? 8.852 1.517 -6.303 1.00 91.50 100 ASN A O 1
ATOM 735 N N . THR A 1 101 ? 9.481 1.062 -4.208 1.00 91.12 101 THR A N 1
ATOM 736 C CA . THR A 1 101 ? 10.290 2.278 -3.999 1.00 91.12 101 THR A CA 1
ATOM 737 C C . THR A 1 101 ? 11.636 1.938 -3.354 1.00 91.12 101 THR A C 1
ATOM 739 O O . THR A 1 101 ? 11.848 0.828 -2.866 1.00 91.12 101 THR A O 1
ATOM 742 N N . SER A 1 102 ? 12.574 2.884 -3.363 1.00 87.62 102 SER A N 1
ATOM 743 C CA . SER A 1 102 ? 13.884 2.748 -2.707 1.00 87.62 102 SER A CA 1
ATOM 744 C C . 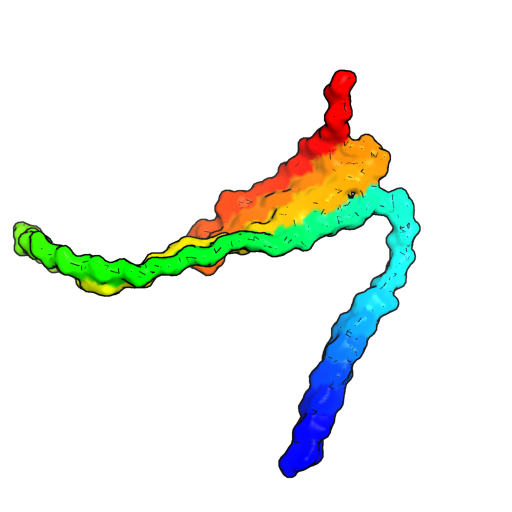SER A 1 102 ? 14.185 3.862 -1.704 1.00 87.62 102 SER A C 1
ATOM 746 O O . SER A 1 102 ? 15.298 3.920 -1.185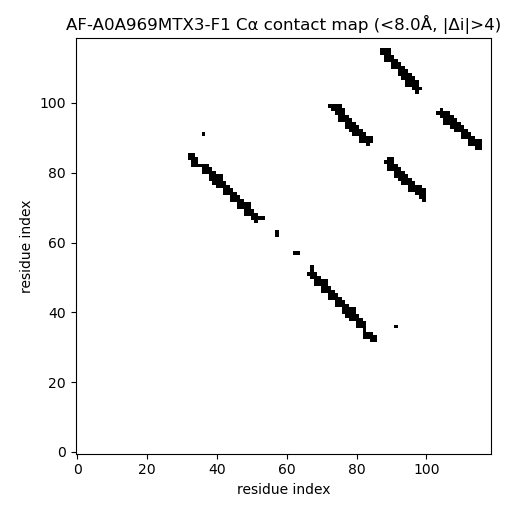 1.00 87.62 102 SER A O 1
ATOM 748 N N . SER A 1 103 ? 13.245 4.782 -1.477 1.00 89.25 103 SER A N 1
ATOM 749 C CA . SER A 1 103 ? 13.450 5.928 -0.589 1.00 89.25 103 SER A CA 1
ATOM 750 C C . SER A 1 103 ? 12.194 6.233 0.214 1.00 89.25 103 SER A C 1
ATOM 752 O O . SER A 1 103 ? 12.154 5.926 1.401 1.00 89.25 103 SER A O 1
ATOM 754 N N . ASP A 1 104 ? 11.188 6.839 -0.417 1.00 92.12 104 ASP A N 1
ATOM 755 C CA . ASP A 1 104 ? 9.945 7.195 0.261 1.00 92.12 104 ASP A CA 1
ATOM 756 C C . ASP A 1 104 ? 8.984 6.007 0.221 1.00 92.12 104 ASP A C 1
ATOM 758 O O . ASP A 1 104 ? 8.603 5.576 -0.864 1.00 92.12 104 ASP A O 1
ATOM 762 N N . GLN A 1 105 ? 8.722 5.413 1.388 1.00 95.06 105 GLN A N 1
ATOM 763 C CA . GLN A 1 105 ? 8.075 4.103 1.550 1.00 95.06 105 GLN A CA 1
ATOM 764 C C . GLN A 1 105 ? 6.589 4.201 1.914 1.00 95.06 105 GLN A C 1
ATOM 766 O O . GLN A 1 105 ? 5.869 3.211 1.773 1.00 95.06 105 GLN A O 1
ATOM 771 N N . ILE A 1 106 ? 6.152 5.352 2.422 1.00 96.00 106 ILE A N 1
ATOM 772 C CA . ILE A 1 106 ? 4.798 5.586 2.928 1.00 96.00 106 ILE A CA 1
ATOM 773 C C . ILE A 1 106 ? 4.205 6.734 2.118 1.00 96.00 106 ILE A C 1
ATOM 775 O O . ILE A 1 106 ? 4.695 7.850 2.255 1.00 96.00 106 ILE A O 1
ATOM 779 N N . ASP A 1 107 ? 3.170 6.467 1.322 1.00 93.44 107 ASP A N 1
ATOM 780 C CA . ASP A 1 107 ? 2.493 7.522 0.552 1.00 93.44 107 ASP A CA 1
ATOM 781 C C . ASP A 1 107 ? 1.522 8.289 1.469 1.00 93.44 107 ASP A C 1
ATOM 783 O O . ASP A 1 107 ? 1.690 9.484 1.728 1.00 93.44 107 ASP A O 1
ATOM 787 N N . GLU A 1 108 ? 0.599 7.577 2.131 1.00 95.81 108 GLU A N 1
ATOM 788 C CA . GLU A 1 108 ? -0.250 8.144 3.185 1.00 95.81 108 GLU A CA 1
ATOM 789 C C . GLU A 1 108 ? -0.163 7.414 4.525 1.00 95.81 108 GLU A C 1
ATOM 791 O O . GLU A 1 108 ? -0.064 6.193 4.621 1.00 95.81 108 GLU A O 1
ATOM 796 N N . SER A 1 109 ? -0.270 8.193 5.604 1.00 97.31 109 SER A N 1
ATOM 797 C CA . SER A 1 109 ? -0.405 7.689 6.968 1.00 97.31 109 SER A CA 1
ATOM 798 C C . SER A 1 109 ? -1.188 8.683 7.813 1.00 97.31 109 SER A C 1
ATOM 800 O O . SER A 1 109 ? -0.697 9.766 8.144 1.00 97.31 109 SER A O 1
ATOM 802 N N . PHE A 1 110 ? -2.429 8.337 8.145 1.00 97.75 110 PHE A N 1
ATOM 803 C CA . PHE A 1 110 ? -3.275 9.189 8.971 1.00 97.75 110 PHE A CA 1
ATOM 804 C C . PHE A 1 110 ? -4.310 8.410 9.781 1.00 97.75 110 PHE A C 1
ATOM 806 O O . PHE A 1 110 ? -4.723 7.297 9.450 1.00 97.75 110 PHE A O 1
ATOM 813 N N . LEU A 1 111 ? -4.757 9.066 10.850 1.00 96.88 111 LEU A N 1
ATOM 814 C CA . LEU A 1 111 ? -5.935 8.698 11.620 1.00 96.88 111 LEU A CA 1
ATOM 815 C C . LEU A 1 111 ? -7.031 9.731 11.352 1.00 96.88 111 LEU A C 1
ATOM 817 O O . LEU A 1 111 ? -6.736 10.920 11.209 1.00 96.88 111 LEU A O 1
ATOM 821 N N . PHE A 1 112 ? -8.289 9.305 11.330 1.00 95.81 112 PHE A N 1
ATOM 822 C CA . PHE A 1 112 ? -9.425 10.211 11.197 1.00 95.81 112 PHE A CA 1
ATOM 823 C C . PHE A 1 112 ? -10.511 9.934 12.235 1.00 95.81 112 PHE A C 1
ATOM 825 O O . PHE A 1 112 ? -10.661 8.821 12.743 1.00 95.81 112 PHE A O 1
ATOM 832 N N . LEU A 1 113 ? -11.274 10.987 12.528 1.00 95.56 113 LEU A N 1
ATOM 833 C CA . LEU A 1 113 ? -12.460 10.963 13.372 1.00 95.56 113 LEU A CA 1
ATOM 834 C C . LEU A 1 113 ? -13.641 11.485 12.557 1.00 95.56 113 LEU A C 1
ATOM 836 O O . LEU A 1 113 ? -13.551 12.553 11.952 1.00 95.56 113 LEU A O 1
ATOM 840 N N . GLN A 1 114 ? -14.751 10.758 12.568 1.00 94.75 114 GLN A N 1
ATOM 841 C CA . 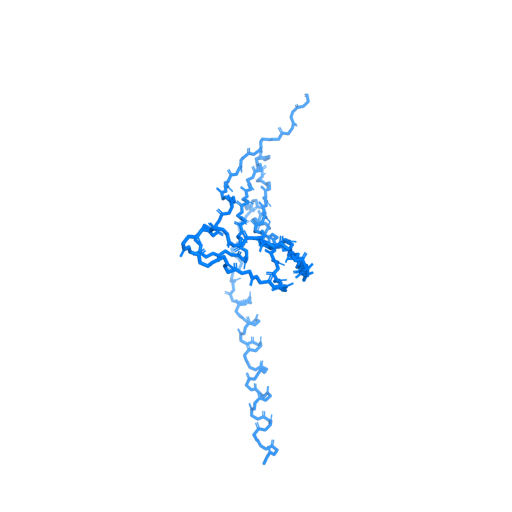GLN A 1 114 ? -15.981 11.152 11.893 1.00 94.75 114 GLN A CA 1
ATOM 842 C C . GLN A 1 114 ? -17.142 11.077 12.883 1.00 94.75 114 GLN A C 1
ATOM 844 O O . GLN A 1 114 ? -17.426 10.023 13.450 1.00 94.75 114 GLN A O 1
ATOM 849 N N . GLY A 1 115 ? -17.802 12.215 13.107 1.00 92.44 115 GLY A N 1
ATOM 850 C CA . GLY A 1 115 ? -19.003 12.279 13.935 1.00 92.44 115 GLY A CA 1
ATOM 851 C C . GLY A 1 115 ? -20.207 11.609 13.257 1.00 92.44 115 GLY A C 1
ATOM 852 O O . GLY A 1 115 ? -20.210 11.449 12.032 1.00 92.44 115 GLY A O 1
ATOM 853 N N . PRO A 1 116 ? -21.242 11.239 14.027 1.00 86.31 116 PRO A N 1
ATOM 854 C CA . PRO A 1 116 ? -22.471 10.713 13.453 1.00 86.31 116 PRO A CA 1
ATOM 855 C C . PRO A 1 116 ? -23.140 11.768 12.562 1.00 86.31 116 PRO A C 1
ATOM 857 O O . PRO A 1 116 ? -23.076 12.967 12.834 1.00 86.31 116 PRO A O 1
ATOM 860 N N . SER A 1 117 ? -23.761 11.329 11.467 1.00 79.62 117 SER A N 1
ATOM 861 C CA . SER A 1 117 ? -24.498 12.218 10.569 1.00 79.62 117 SER A CA 1
ATOM 862 C C . SER A 1 117 ? -25.729 12.770 11.291 1.00 79.62 117 SER A C 1
ATOM 864 O O . SER A 1 117 ? -26.618 12.006 11.665 1.00 79.62 117 SER A O 1
ATOM 866 N N . PHE A 1 118 ? -25.788 14.088 11.476 1.00 68.81 118 PHE A N 1
ATOM 867 C CA . PHE A 1 118 ? -26.980 14.782 11.958 1.00 68.81 118 PHE A CA 1
ATOM 868 C C . PHE A 1 118 ? -27.642 15.474 10.764 1.00 68.81 118 PHE A C 1
ATOM 870 O O . PHE A 1 118 ? -26.983 16.244 10.064 1.00 68.81 118 PHE A O 1
ATOM 877 N N . TRP A 1 119 ? -28.909 15.146 10.515 1.00 60.09 119 TRP A N 1
ATOM 878 C CA . TRP A 1 119 ? -29.763 15.813 9.528 1.00 60.09 119 TRP A CA 1
ATOM 879 C C . TRP A 1 119 ? -30.513 16.965 10.190 1.00 60.09 119 TRP A C 1
ATOM 881 O O . TRP A 1 119 ? -30.925 16.782 11.361 1.00 60.09 119 TRP A O 1
#

Mean predicted aligned error: 13.83 Å